Protein AF-A0A2W6TFH8-F1 (afdb_monomer)

Structure (mmCIF, N/CA/C/O backbone):
data_AF-A0A2W6TFH8-F1
#
_entry.id   AF-A0A2W6TFH8-F1
#
loop_
_atom_site.group_PDB
_atom_site.id
_atom_site.type_symbol
_atom_site.label_atom_id
_atom_site.label_alt_id
_atom_site.label_comp_id
_atom_site.label_asym_id
_atom_site.label_entity_id
_atom_site.label_seq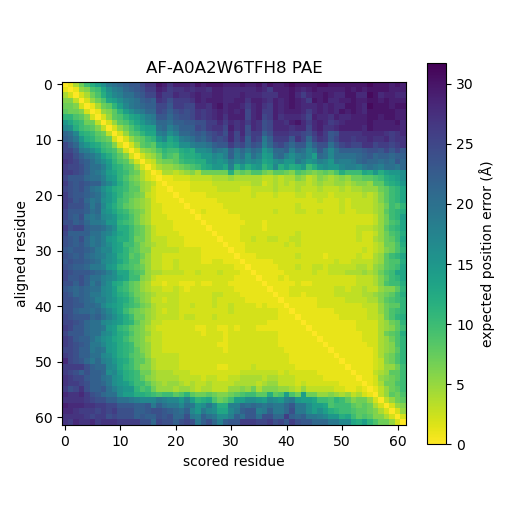_id
_atom_site.pdbx_PDB_ins_code
_atom_site.Cartn_x
_atom_site.Cartn_y
_atom_site.Cartn_z
_atom_site.occupancy
_atom_site.B_iso_or_equiv
_atom_site.auth_seq_id
_atom_site.auth_comp_id
_atom_site.auth_asym_id
_atom_site.auth_atom_id
_atom_site.pdbx_PDB_model_num
ATOM 1 N N . MET A 1 1 ? 31.545 -39.959 -16.509 1.00 45.09 1 MET A N 1
ATOM 2 C CA . MET A 1 1 ? 31.875 -38.542 -16.768 1.00 45.09 1 MET A CA 1
ATOM 3 C C . MET A 1 1 ? 30.662 -37.718 -16.364 1.00 45.09 1 MET A C 1
ATOM 5 O O . MET A 1 1 ? 29.616 -37.966 -16.951 1.00 45.09 1 MET A O 1
ATOM 9 N N . PRO A 1 2 ? 30.720 -36.836 -15.353 1.00 51.09 2 PRO A N 1
ATOM 10 C CA . PRO A 1 2 ? 29.644 -35.875 -15.136 1.00 51.09 2 PRO A CA 1
ATOM 11 C C . PRO A 1 2 ? 29.867 -34.652 -16.044 1.00 51.09 2 PRO A C 1
ATOM 13 O O . PRO A 1 2 ? 31.011 -34.203 -16.152 1.00 51.09 2 PRO A O 1
ATOM 16 N N . PRO A 1 3 ? 28.840 -34.075 -16.688 1.00 60.72 3 PRO A N 1
ATOM 17 C CA . PRO A 1 3 ? 28.942 -32.694 -17.112 1.00 60.72 3 PRO A CA 1
ATOM 18 C C . PRO A 1 3 ? 28.760 -31.810 -15.875 1.00 60.72 3 PRO A C 1
ATOM 20 O O . PRO A 1 3 ? 27.708 -31.798 -15.238 1.00 60.72 3 PRO A O 1
ATOM 23 N N . PHE A 1 4 ? 29.819 -31.077 -15.543 1.00 58.41 4 PH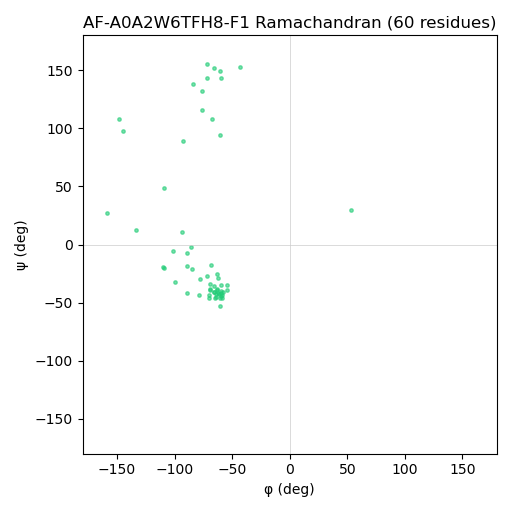E A N 1
ATOM 24 C CA . PHE A 1 4 ? 29.720 -29.822 -14.814 1.00 58.41 4 PHE A CA 1
ATOM 25 C C . PHE A 1 4 ? 28.874 -28.872 -15.671 1.00 58.41 4 PHE A C 1
ATOM 27 O O . PHE A 1 4 ? 29.375 -28.254 -16.606 1.00 58.41 4 PHE A O 1
ATOM 34 N N . GLY A 1 5 ? 27.570 -28.838 -15.409 1.00 52.09 5 GLY A N 1
ATOM 35 C CA . GLY A 1 5 ? 26.655 -27.837 -15.942 1.00 52.09 5 GLY A CA 1
ATOM 36 C C . GLY A 1 5 ? 26.557 -26.710 -14.934 1.00 52.09 5 GLY A C 1
ATOM 37 O O . GLY A 1 5 ? 25.739 -26.770 -14.021 1.00 52.09 5 GLY A O 1
ATOM 38 N N . GLY A 1 6 ? 27.453 -25.736 -15.071 1.00 54.62 6 GLY A N 1
ATOM 39 C CA . GLY A 1 6 ? 27.335 -24.473 -14.366 1.00 54.62 6 GLY A CA 1
ATOM 40 C C . GLY A 1 6 ? 26.031 -23.773 -14.737 1.00 54.62 6 GLY A C 1
ATOM 41 O O . GLY A 1 6 ? 25.598 -23.815 -15.887 1.00 54.62 6 GLY A O 1
ATOM 42 N N . ASN A 1 7 ? 25.435 -23.111 -13.756 1.00 50.66 7 ASN A N 1
ATOM 43 C CA . ASN A 1 7 ? 25.009 -21.740 -13.960 1.00 50.66 7 ASN A CA 1
ATOM 44 C C . ASN A 1 7 ? 25.116 -21.023 -12.616 1.00 50.66 7 ASN A C 1
ATOM 46 O O . ASN A 1 7 ? 24.363 -21.307 -11.682 1.00 50.66 7 ASN A O 1
ATOM 50 N N . GLU A 1 8 ? 26.118 -20.152 -12.544 1.00 55.19 8 GLU A N 1
ATOM 51 C CA . GLU A 1 8 ? 26.258 -19.090 -11.560 1.00 55.19 8 GLU A CA 1
ATOM 52 C C . GLU A 1 8 ? 24.937 -18.342 -11.310 1.00 55.19 8 GLU A C 1
ATOM 54 O O . GLU A 1 8 ? 24.032 -18.311 -12.144 1.00 55.19 8 GLU A O 1
ATOM 59 N N . GLY A 1 9 ? 24.828 -17.790 -10.102 1.00 60.03 9 GLY A N 1
ATOM 60 C CA . GLY A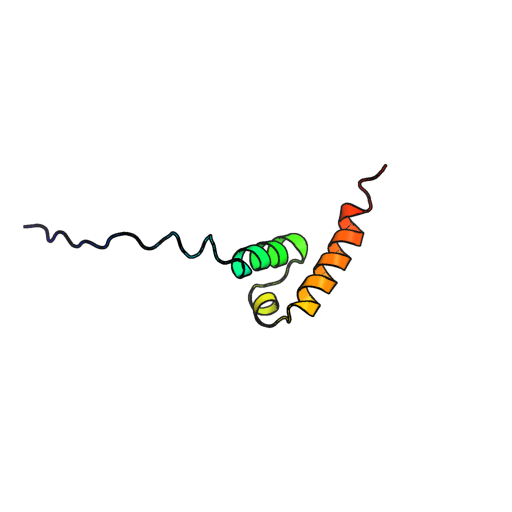 1 9 ? 23.614 -17.188 -9.575 1.00 60.03 9 GLY A CA 1
ATOM 61 C C . GLY A 1 9 ? 23.089 -16.001 -10.373 1.00 60.03 9 GLY A C 1
ATOM 62 O O . GLY A 1 9 ? 23.847 -15.207 -10.916 1.00 60.03 9 GLY A O 1
ATOM 63 N N . ASP A 1 10 ? 21.771 -15.857 -10.329 1.00 54.78 10 ASP A N 1
ATOM 64 C CA . ASP A 1 10 ? 21.081 -14.593 -10.539 1.00 54.78 10 ASP A CA 1
ATOM 65 C C . ASP A 1 10 ? 19.865 -14.611 -9.605 1.00 54.78 10 ASP A C 1
ATOM 67 O O . ASP A 1 10 ? 18.892 -15.331 -9.820 1.00 54.78 10 ASP A O 1
ATOM 71 N N . GLY A 1 11 ? 20.011 -13.979 -8.445 1.00 54.84 11 GLY A N 1
ATOM 72 C CA . GLY A 1 11 ? 19.029 -14.041 -7.362 1.00 54.84 11 GLY A CA 1
ATOM 73 C C . GLY A 1 11 ? 19.146 -12.870 -6.393 1.00 54.84 11 GLY A C 1
ATOM 74 O O . GLY A 1 11 ? 18.831 -13.040 -5.222 1.00 54.84 11 GLY A O 1
ATOM 75 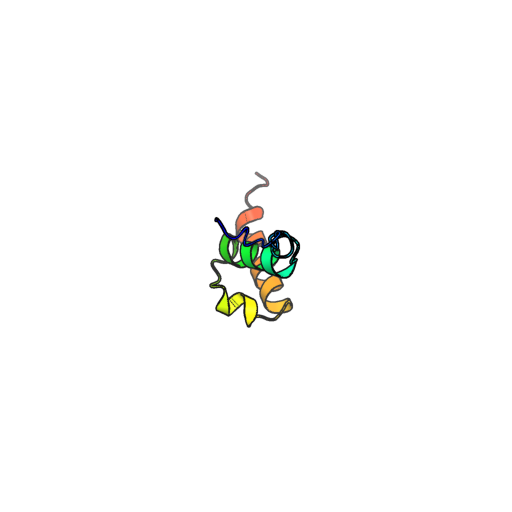N N . ASP A 1 12 ? 19.640 -11.714 -6.857 1.00 54.38 12 ASP A N 1
ATOM 76 C CA . ASP A 1 12 ? 19.858 -10.518 -6.018 1.00 54.38 12 ASP A CA 1
ATOM 77 C C . ASP A 1 12 ? 19.341 -9.208 -6.651 1.00 54.38 12 ASP A C 1
ATOM 79 O O . ASP A 1 12 ? 19.655 -8.131 -6.155 1.00 54.38 12 ASP A O 1
ATOM 83 N N . ASP A 1 13 ? 18.545 -9.248 -7.729 1.00 55.12 13 ASP A N 1
ATOM 84 C CA . ASP A 1 13 ? 17.962 -8.013 -8.299 1.00 55.12 13 ASP A CA 1
ATOM 85 C C . ASP A 1 13 ? 16.502 -7.794 -7.855 1.00 55.12 13 ASP A C 1
ATOM 87 O O . ASP A 1 13 ? 16.086 -6.673 -7.559 1.00 55.12 13 ASP A O 1
ATOM 91 N N . ASP A 1 14 ? 15.747 -8.880 -7.647 1.00 56.81 14 ASP A N 1
ATOM 92 C CA . ASP A 1 14 ? 14.334 -8.834 -7.248 1.00 56.81 14 ASP A CA 1
ATOM 93 C C . ASP A 1 14 ? 14.080 -8.194 -5.867 1.00 56.81 14 ASP A C 1
ATOM 95 O O . ASP A 1 14 ? 12.981 -7.695 -5.606 1.00 56.81 14 ASP A O 1
ATOM 99 N N . GLU A 1 15 ? 15.066 -8.211 -4.964 1.00 56.00 15 GLU A N 1
ATOM 100 C CA . GLU A 1 15 ? 14.935 -7.667 -3.602 1.00 56.00 15 GLU A CA 1
ATOM 101 C C . GLU A 1 15 ? 15.200 -6.150 -3.539 1.00 56.00 15 GLU A C 1
ATOM 103 O O . GLU A 1 15 ? 14.712 -5.463 -2.636 1.00 56.00 15 GLU A O 1
ATOM 108 N N . ARG A 1 16 ? 15.908 -5.589 -4.531 1.00 62.38 16 ARG A N 1
ATOM 109 C CA . ARG A 1 16 ? 16.181 -4.141 -4.621 1.00 62.38 16 ARG A CA 1
ATOM 110 C C . ARG A 1 16 ? 15.121 -3.368 -5.384 1.00 62.38 16 ARG A C 1
ATOM 112 O O . ARG A 1 16 ? 15.162 -2.138 -5.371 1.00 62.38 16 ARG A O 1
ATOM 119 N N . ASP A 1 17 ? 14.166 -4.052 -6.003 1.00 78.38 17 ASP A N 1
ATOM 120 C CA . ASP A 1 17 ? 13.127 -3.419 -6.797 1.00 78.38 17 ASP A CA 1
ATOM 121 C C . ASP A 1 17 ? 12.180 -2.586 -5.907 1.00 78.38 17 ASP A C 1
ATOM 123 O O . ASP A 1 17 ? 11.341 -3.135 -5.174 1.00 78.38 17 ASP A O 1
ATOM 127 N N . PRO A 1 18 ? 12.234 -1.240 -5.961 1.00 84.31 18 PRO A N 1
ATOM 128 C CA . PRO A 1 18 ? 11.431 -0.398 -5.079 1.00 84.31 18 PRO A CA 1
ATOM 129 C C . PRO A 1 18 ? 9.929 -0.615 -5.304 1.00 84.31 18 PRO A C 1
ATOM 131 O O . PRO A 1 18 ? 9.137 -0.506 -4.367 1.00 84.31 18 PRO A O 1
ATOM 134 N N . ARG A 1 19 ? 9.520 -0.996 -6.525 1.00 85.94 19 ARG A N 1
ATOM 135 C CA . ARG A 1 19 ? 8.120 -1.334 -6.824 1.00 85.94 19 ARG A CA 1
ATOM 136 C C . ARG A 1 19 ? 7.674 -2.628 -6.151 1.00 85.94 19 ARG A C 1
ATOM 138 O O . ARG A 1 19 ? 6.522 -2.695 -5.734 1.00 85.94 19 ARG A O 1
ATOM 145 N N . ARG A 1 20 ? 8.548 -3.626 -5.990 1.00 86.06 20 ARG A N 1
ATOM 146 C CA . ARG A 1 20 ? 8.201 -4.868 -5.278 1.00 86.06 20 ARG A CA 1
ATOM 147 C C . ARG A 1 20 ? 8.022 -4.632 -3.789 1.00 86.06 20 ARG A C 1
ATOM 149 O O . ARG A 1 20 ? 7.070 -5.144 -3.205 1.00 86.06 20 ARG A O 1
ATOM 156 N N . ARG A 1 21 ? 8.852 -3.769 -3.198 1.00 88.12 21 ARG A N 1
ATOM 157 C CA . ARG A 1 21 ? 8.659 -3.332 -1.810 1.00 88.12 21 ARG A CA 1
ATOM 158 C C . ARG A 1 21 ? 7.306 -2.640 -1.614 1.00 88.12 21 ARG A C 1
ATOM 160 O O . ARG A 1 21 ? 6.596 -2.947 -0.659 1.00 88.12 21 ARG A O 1
ATOM 167 N N . LEU A 1 22 ? 6.924 -1.748 -2.531 1.00 91.81 22 LEU A N 1
ATOM 168 C CA . LEU A 1 22 ? 5.609 -1.097 -2.504 1.00 91.81 22 LEU A CA 1
ATOM 169 C C . LEU A 1 22 ? 4.458 -2.089 -2.730 1.00 91.81 22 LEU A C 1
ATOM 171 O O . LEU A 1 22 ? 3.423 -1.962 -2.081 1.00 91.81 22 LEU A O 1
ATOM 175 N N . MET A 1 23 ? 4.643 -3.108 -3.573 1.00 94.12 23 MET A N 1
ATOM 176 C CA . MET A 1 23 ? 3.658 -4.180 -3.766 1.00 94.12 23 MET A CA 1
ATOM 177 C C . MET A 1 23 ? 3.440 -4.989 -2.480 1.00 94.12 23 MET A C 1
ATOM 179 O O . MET A 1 23 ? 2.300 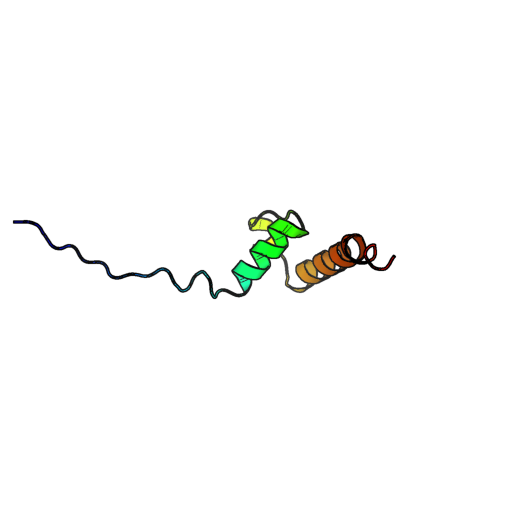-5.304 -2.135 1.00 94.12 23 MET A O 1
ATOM 183 N N . GLY A 1 24 ? 4.512 -5.259 -1.727 1.00 93.06 24 GLY A N 1
ATOM 184 C CA . GLY A 1 24 ? 4.420 -5.876 -0.402 1.00 93.06 24 GLY A CA 1
ATOM 185 C C . GLY A 1 24 ? 3.584 -5.040 0.570 1.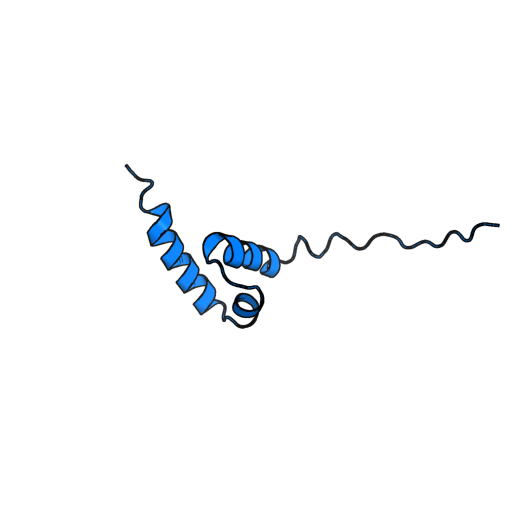00 93.06 24 GLY A C 1
ATOM 186 O O . GLY A 1 24 ? 2.704 -5.574 1.242 1.00 93.06 24 GLY A O 1
ATOM 187 N N . ILE A 1 25 ? 3.784 -3.717 0.582 1.00 93.19 25 ILE A N 1
ATOM 188 C CA . ILE A 1 25 ? 2.967 -2.789 1.382 1.00 93.19 25 ILE A CA 1
ATOM 189 C C . ILE A 1 25 ? 1.509 -2.796 0.904 1.00 93.19 25 ILE A C 1
ATOM 191 O O . ILE A 1 25 ? 0.606 -2.902 1.728 1.00 93.19 25 ILE A O 1
ATOM 195 N N . ALA A 1 26 ? 1.261 -2.739 -0.408 1.00 95.06 26 ALA A N 1
ATOM 196 C CA . ALA A 1 26 ? -0.090 -2.796 -0.969 1.00 95.06 26 ALA A CA 1
ATOM 197 C C . ALA A 1 26 ? -0.823 -4.086 -0.564 1.00 95.06 26 ALA A C 1
ATOM 199 O O . ALA A 1 26 ? -1.995 -4.053 -0.198 1.00 95.06 26 ALA A O 1
ATOM 200 N N . SER A 1 27 ? -0.118 -5.216 -0.574 1.00 95.56 27 SER A N 1
ATOM 201 C CA . SER A 1 27 ? -0.681 -6.513 -0.194 1.00 95.56 27 SER A CA 1
ATOM 202 C C . SER A 1 27 ? -0.972 -6.586 1.307 1.00 95.56 27 SER A C 1
ATOM 204 O O . SER A 1 27 ? -2.047 -7.026 1.700 1.00 95.56 27 SER A O 1
ATOM 206 N N . ALA A 1 28 ? -0.036 -6.142 2.151 1.00 93.81 28 ALA A N 1
ATOM 207 C CA . ALA A 1 28 ? -0.147 -6.278 3.602 1.00 93.81 28 ALA A CA 1
ATOM 208 C C . ALA A 1 28 ? -1.068 -5.230 4.247 1.00 93.81 28 ALA A C 1
ATOM 210 O O . ALA A 1 28 ? -1.868 -5.568 5.114 1.00 93.81 28 ALA A O 1
ATOM 211 N N . ALA A 1 29 ? -0.957 -3.964 3.839 1.00 92.81 29 ALA A N 1
ATOM 212 C CA . ALA A 1 29 ? -1.707 -2.859 4.434 1.00 92.81 29 ALA A CA 1
ATOM 213 C C . ALA A 1 29 ? -3.063 -2.646 3.749 1.00 92.81 29 ALA A C 1
ATOM 215 O O . ALA A 1 29 ? -4.066 -2.410 4.415 1.00 92.81 29 ALA A O 1
ATOM 216 N N . LEU A 1 30 ? -3.105 -2.738 2.416 1.00 94.12 30 LEU A N 1
ATOM 217 C CA . LEU A 1 30 ? -4.301 -2.401 1.635 1.00 94.12 30 LEU A CA 1
ATOM 218 C C . LEU A 1 30 ? -5.097 -3.629 1.181 1.00 94.12 30 LEU A C 1
ATOM 220 O O . LEU A 1 30 ? -6.161 -3.464 0.589 1.00 94.12 30 LEU A O 1
ATOM 224 N N . ALA A 1 31 ? -4.592 -4.843 1.432 1.00 94.81 31 ALA A N 1
ATOM 225 C CA . ALA A 1 31 ? -5.149 -6.096 0.917 1.00 94.81 31 ALA A CA 1
ATOM 226 C C . ALA A 1 31 ? -5.332 -6.097 -0.615 1.00 94.81 31 ALA A C 1
ATOM 228 O O . ALA A 1 31 ? -6.235 -6.744 -1.150 1.00 94.81 31 ALA A O 1
ATOM 229 N N . TRP A 1 32 ? -4.485 -5.360 -1.340 1.00 95.25 32 TRP A N 1
ATOM 230 C CA . TRP A 1 32 ? -4.571 -5.290 -2.795 1.00 95.25 32 TRP A CA 1
ATOM 231 C C . TRP A 1 32 ? -4.009 -6.559 -3.440 1.00 95.25 32 TRP A C 1
ATOM 233 O O . TRP A 1 32 ? -2.886 -6.959 -3.124 1.00 95.25 32 TRP A O 1
ATOM 243 N N . PRO A 1 33 ? -4.719 -7.169 -4.406 1.00 95.00 33 PRO A N 1
ATOM 244 C CA . PRO A 1 33 ? -4.122 -8.188 -5.251 1.00 95.00 33 PRO A CA 1
ATOM 245 C C . PRO A 1 33 ? -3.025 -7.562 -6.137 1.00 95.00 33 PRO A C 1
ATOM 247 O O . PRO A 1 33 ? -3.148 -6.397 -6.534 1.00 95.00 33 PRO A O 1
ATOM 250 N N . PRO A 1 34 ? -1.992 -8.323 -6.549 1.00 92.81 34 PRO A N 1
ATOM 251 C CA . PRO A 1 34 ? -0.885 -7.787 -7.347 1.00 92.81 34 PRO A CA 1
ATOM 252 C C . PRO A 1 34 ? -1.347 -7.072 -8.622 1.00 92.81 34 PRO A C 1
ATOM 254 O O . PRO A 1 34 ? -0.829 -6.014 -8.967 1.00 92.81 34 PRO A O 1
ATOM 257 N N . GLY A 1 35 ? -2.369 -7.609 -9.299 1.00 94.94 35 GLY A N 1
ATOM 258 C CA . GLY A 1 35 ? -2.938 -6.994 -10.498 1.00 94.94 35 GLY A CA 1
ATOM 259 C C . GLY A 1 35 ? -3.489 -5.586 -10.257 1.00 94.94 35 GLY A C 1
ATOM 260 O O . GLY A 1 35 ? -3.344 -4.728 -11.122 1.00 94.94 35 GLY A O 1
ATOM 261 N N . GLN A 1 36 ? -4.061 -5.309 -9.084 1.00 95.88 36 GLN A N 1
ATOM 262 C CA . GLN A 1 36 ? -4.538 -3.968 -8.745 1.00 95.88 36 GLN A CA 1
ATOM 263 C C . GLN A 1 36 ? -3.366 -3.003 -8.542 1.00 95.88 36 GLN A C 1
ATOM 265 O O . GLN A 1 36 ? -3.386 -1.909 -9.093 1.00 95.88 36 GLN A O 1
ATOM 270 N N . PHE A 1 37 ? -2.312 -3.425 -7.838 1.00 95.31 37 PHE A N 1
ATOM 271 C CA . PHE A 1 37 ? -1.117 -2.599 -7.634 1.00 95.31 37 PHE A CA 1
ATOM 272 C C . PHE A 1 37 ? -0.413 -2.233 -8.950 1.00 95.31 37 PHE A C 1
ATOM 274 O O . PHE A 1 37 ? -0.011 -1.086 -9.132 1.00 95.31 37 PHE A O 1
ATOM 281 N N . TRP A 1 38 ? -0.276 -3.181 -9.882 1.00 93.44 38 TRP A N 1
ATOM 282 C CA . TRP A 1 38 ? 0.413 -2.923 -11.153 1.00 93.44 38 TRP A CA 1
ATOM 283 C C . TRP A 1 38 ? -0.380 -2.034 -12.115 1.00 93.44 38 TRP A C 1
ATOM 285 O O . TRP A 1 38 ? 0.234 -1.339 -12.922 1.00 93.44 38 TRP A O 1
ATOM 295 N N . ASN A 1 39 ? -1.713 -2.035 -12.016 1.00 96.25 39 ASN A N 1
ATOM 296 C CA . ASN A 1 39 ? -2.580 -1.164 -12.814 1.00 96.25 39 ASN A CA 1
ATOM 297 C C . ASN A 1 39 ? -2.852 0.196 -12.153 1.00 96.25 39 ASN A C 1
ATOM 299 O O . ASN A 1 39 ? -3.272 1.125 -12.839 1.00 96.25 39 ASN A O 1
ATOM 303 N N . ALA A 1 40 ? -2.624 0.320 -10.845 1.00 95.06 40 ALA A N 1
ATOM 304 C CA . ALA A 1 40 ? -2.826 1.563 -10.121 1.00 95.06 40 ALA A CA 1
ATOM 305 C C . ALA A 1 40 ? -1.759 2.603 -10.475 1.00 95.06 40 ALA A C 1
ATOM 307 O O . ALA A 1 40 ? -0.564 2.319 -10.629 1.00 95.06 40 ALA A O 1
ATOM 308 N N . THR A 1 41 ? -2.194 3.853 -10.536 1.00 95.50 41 THR A N 1
ATOM 309 C CA . THR A 1 41 ? -1.292 4.996 -10.588 1.00 95.50 41 THR A CA 1
ATOM 310 C C . THR A 1 41 ? -0.613 5.204 -9.227 1.00 95.50 41 THR A C 1
ATOM 312 O O . THR A 1 41 ? -1.171 4.855 -8.181 1.00 95.50 41 THR A O 1
ATOM 315 N N . PRO A 1 42 ? 0.574 5.840 -9.192 1.00 93.62 42 PRO A N 1
ATOM 316 C CA . PRO A 1 42 ? 1.219 6.193 -7.928 1.00 93.62 42 PRO A CA 1
ATOM 317 C C . PRO A 1 42 ? 0.317 7.019 -7.000 1.00 93.62 42 PRO A C 1
ATOM 319 O O . PRO A 1 42 ? 0.363 6.843 -5.787 1.00 93.62 42 PRO A O 1
ATOM 322 N N . HIS A 1 43 ? -0.525 7.892 -7.560 1.00 95.69 43 HIS A N 1
ATOM 323 C CA . HIS A 1 43 ? -1.456 8.716 -6.790 1.00 95.69 43 HIS A CA 1
ATOM 324 C C . HIS A 1 43 ? -2.513 7.869 -6.066 1.00 95.69 43 HIS A C 1
ATOM 326 O O . HIS A 1 43 ? -2.750 8.064 -4.878 1.00 95.69 43 HIS A O 1
ATOM 332 N N . GLU A 1 44 ? -3.121 6.8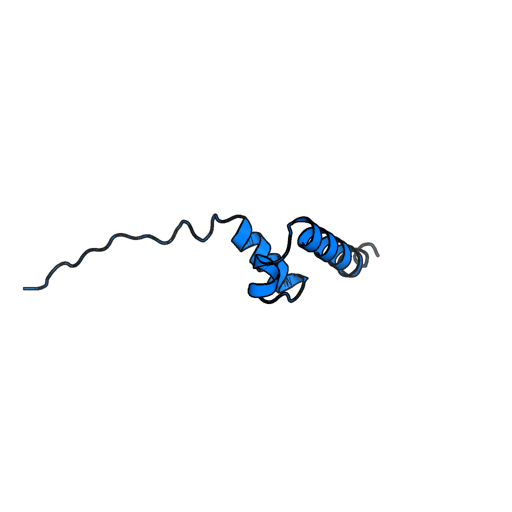99 -6.754 1.00 95.75 44 GLU A N 1
ATOM 333 C CA . GLU A 1 44 ? -4.124 6.001 -6.159 1.00 95.75 44 GLU A CA 1
ATOM 334 C C . GLU A 1 44 ? -3.536 5.134 -5.044 1.00 95.75 44 GLU A C 1
ATOM 336 O O . GLU A 1 44 ? -4.184 4.922 -4.014 1.00 95.75 44 GLU A O 1
ATOM 341 N N . PHE A 1 45 ? -2.297 4.670 -5.225 1.00 95.44 45 PHE A N 1
ATOM 342 C CA . PHE A 1 45 ? -1.576 3.946 -4.184 1.00 95.44 45 PHE A CA 1
ATOM 343 C C . PHE A 1 45 ? -1.384 4.814 -2.931 1.00 95.44 45 PHE A C 1
ATOM 345 O O . PHE A 1 45 ? -1.770 4.399 -1.838 1.00 95.44 45 PHE A O 1
ATOM 352 N N . TRP A 1 46 ? -0.835 6.026 -3.077 1.00 95.12 46 TRP A N 1
ATOM 353 C CA . TRP A 1 46 ? -0.556 6.891 -1.926 1.00 95.12 46 TRP A CA 1
ATOM 354 C C . TRP A 1 46 ? -1.826 7.361 -1.218 1.00 95.12 46 TRP A C 1
ATOM 356 O O . TRP A 1 46 ? -1.868 7.306 0.007 1.00 95.12 46 TRP A O 1
ATOM 366 N N . ALA A 1 47 ? -2.881 7.714 -1.957 1.00 95.94 47 ALA A N 1
ATOM 367 C CA . ALA A 1 47 ? -4.164 8.089 -1.363 1.00 95.94 47 ALA A CA 1
ATOM 368 C C . ALA A 1 47 ? -4.757 6.952 -0.507 1.00 95.94 47 ALA A C 1
ATOM 370 O O . ALA A 1 47 ? -5.240 7.180 0.603 1.00 95.94 47 ALA A O 1
ATOM 371 N N . SER A 1 48 ? -4.666 5.709 -0.990 1.00 95.38 48 SER A N 1
ATOM 372 C CA . SER A 1 48 ? -5.138 4.528 -0.254 1.00 95.38 48 SER A CA 1
ATOM 373 C C . SER A 1 48 ? -4.273 4.236 0.975 1.00 95.38 48 SER A C 1
ATOM 375 O O . SER A 1 48 ? -4.793 3.906 2.041 1.00 95.38 48 SER A O 1
ATOM 377 N N . TYR A 1 49 ? -2.954 4.405 0.853 1.00 94.31 49 TYR A N 1
ATOM 378 C CA . TYR A 1 49 ? -2.013 4.242 1.959 1.00 94.31 49 TYR A CA 1
ATOM 379 C C . TYR A 1 49 ? -2.202 5.291 3.062 1.00 94.31 49 TYR A C 1
ATOM 381 O O . TYR A 1 49 ? -2.167 4.959 4.247 1.00 94.31 49 TYR A O 1
ATOM 389 N N . GLU A 1 50 ? -2.448 6.550 2.701 1.00 94.19 50 GLU A N 1
ATOM 390 C CA . GLU A 1 50 ? -2.742 7.614 3.664 1.00 94.19 50 GLU A CA 1
ATOM 391 C C . GLU A 1 50 ? -4.050 7.364 4.415 1.00 94.19 50 GLU A C 1
ATOM 393 O O . GLU A 1 50 ? -4.079 7.510 5.639 1.00 94.19 50 GLU A O 1
ATOM 398 N N . ALA A 1 51 ? -5.096 6.919 3.711 1.00 93.56 51 ALA A N 1
ATOM 399 C CA . ALA A 1 51 ? -6.358 6.529 4.332 1.00 93.56 51 ALA A CA 1
ATOM 400 C C . ALA A 1 51 ? -6.167 5.368 5.322 1.00 93.56 51 ALA A C 1
ATOM 402 O O . ALA A 1 51 ? -6.633 5.445 6.459 1.00 93.56 51 ALA A O 1
ATOM 403 N N . TRP A 1 52 ? -5.421 4.329 4.932 1.00 94.44 52 TRP A N 1
ATOM 404 C CA . TRP A 1 52 ? -5.083 3.223 5.830 1.00 94.44 52 TRP A CA 1
ATOM 405 C C . TRP A 1 52 ? -4.324 3.707 7.071 1.00 94.44 52 TRP A C 1
ATOM 407 O O . TRP A 1 52 ? -4.679 3.338 8.192 1.00 94.44 52 TRP A O 1
ATOM 417 N N . LYS A 1 53 ? -3.322 4.576 6.895 1.00 92.12 53 LYS A N 1
ATOM 418 C CA . LYS A 1 53 ? -2.518 5.121 7.997 1.00 92.12 53 LYS A CA 1
ATOM 419 C C . LYS A 1 53 ? -3.372 5.934 8.973 1.00 92.12 53 LYS A C 1
ATOM 421 O O . LYS A 1 53 ? -3.204 5.792 10.180 1.00 92.12 53 LYS A O 1
ATOM 426 N N . LEU A 1 54 ? -4.302 6.749 8.470 1.00 90.94 54 LEU A N 1
ATOM 427 C CA . LEU A 1 54 ? -5.240 7.501 9.309 1.00 90.94 54 LEU A CA 1
ATOM 428 C C . LEU A 1 54 ? -6.096 6.562 10.169 1.00 90.94 54 LEU A C 1
ATOM 430 O O . LEU A 1 54 ? -6.319 6.843 11.338 1.00 90.94 54 LEU A O 1
ATOM 434 N N . MET A 1 55 ? -6.541 5.438 9.607 1.00 88.69 55 MET A N 1
ATOM 435 C CA . MET A 1 55 ? -7.399 4.481 10.310 1.00 88.69 55 MET A CA 1
ATOM 436 C C . MET A 1 55 ? -6.641 3.578 11.291 1.00 88.69 55 MET A C 1
ATOM 438 O O . MET A 1 55 ? -7.226 3.149 12.273 1.00 88.69 55 MET A O 1
ATOM 442 N N . ASN A 1 56 ? -5.364 3.270 11.034 1.00 87.69 56 ASN A N 1
ATOM 443 C CA . ASN A 1 56 ? -4.621 2.240 11.779 1.00 87.69 56 ASN A CA 1
ATOM 444 C C . ASN A 1 56 ? -3.512 2.796 12.687 1.00 87.69 56 ASN A C 1
ATOM 446 O O . ASN A 1 56 ? -3.047 2.099 13.587 1.00 87.69 56 ASN A O 1
ATOM 450 N N . CYS A 1 57 ? -3.046 4.027 12.455 1.00 78.19 57 CYS A N 1
ATOM 451 C CA . CYS A 1 57 ? -1.983 4.638 13.260 1.00 78.19 57 CYS A CA 1
ATOM 452 C C . CYS A 1 57 ? -2.473 5.780 14.157 1.00 78.19 57 CYS A C 1
ATOM 454 O O . CYS A 1 57 ? -1.790 6.086 15.128 1.00 78.19 57 CYS A O 1
ATOM 456 N N . ALA A 1 58 ? -3.630 6.392 13.877 1.00 61.94 58 ALA A N 1
ATOM 457 C CA . ALA A 1 58 ? -4.160 7.482 14.705 1.00 61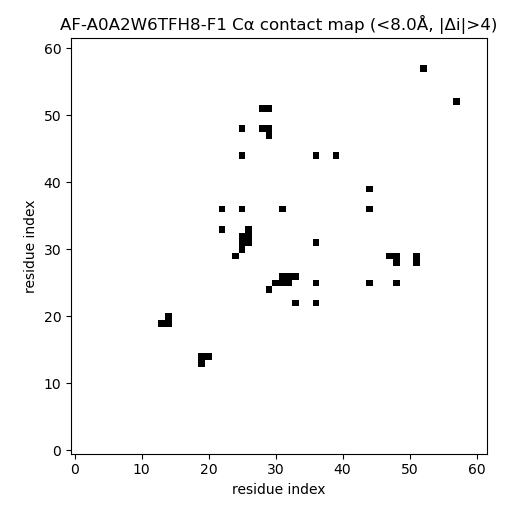.94 58 ALA A CA 1
ATOM 458 C C . ALA A 1 58 ? -4.607 7.026 16.108 1.00 61.94 58 ALA A C 1
ATOM 460 O O . ALA A 1 58 ? -4.733 7.850 17.004 1.00 61.94 58 ALA A O 1
ATOM 461 N N . GLU A 1 59 ? -4.813 5.724 16.323 1.00 57.88 59 GLU A N 1
ATOM 462 C CA . GLU A 1 59 ? -5.203 5.172 17.629 1.00 57.88 59 GLU A CA 1
ATOM 463 C C . GLU A 1 59 ? -4.017 4.882 18.568 1.00 57.88 59 GLU A C 1
ATOM 465 O O . GLU A 1 59 ? -4.232 4.458 19.699 1.00 57.88 59 GLU A O 1
ATOM 470 N N . GLN A 1 60 ? -2.765 5.103 18.144 1.00 54.22 60 GLN A N 1
ATOM 471 C CA . GLN A 1 60 ? -1.580 4.774 18.958 1.00 54.22 60 GLN A CA 1
ATOM 472 C C . GLN A 1 60 ? -1.044 5.931 19.822 1.00 54.22 60 GLN A C 1
ATOM 474 O O . GLN A 1 60 ? 0.033 5.810 20.401 1.00 54.22 60 GLN A O 1
ATOM 479 N N . GLU A 1 61 ? -1.787 7.032 19.950 1.00 53.41 61 GLU A N 1
ATOM 480 C CA . GLU A 1 61 ? -1.443 8.170 20.819 1.00 53.41 61 GLU A CA 1
ATOM 481 C C . GLU A 1 61 ? -2.362 8.272 22.055 1.00 53.41 61 GLU A C 1
ATOM 483 O O . GLU A 1 61 ? -2.888 9.348 22.346 1.00 53.41 61 GLU A O 1
ATOM 488 N N . SER A 1 62 ? -2.577 7.170 2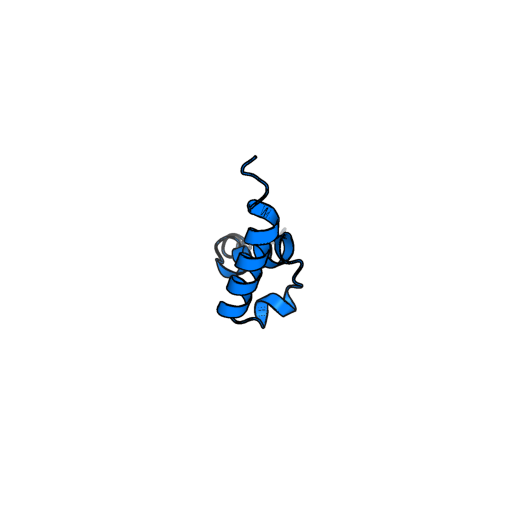2.790 1.00 44.09 62 SER A N 1
ATOM 489 C CA . SER A 1 62 ? -3.340 7.186 24.051 1.00 44.09 62 SER A CA 1
ATOM 490 C C . SER A 1 62 ? -2.650 6.491 25.215 1.00 44.09 62 SER A C 1
ATOM 492 O O . SER A 1 62 ? -1.871 5.540 24.989 1.00 44.09 62 SER A O 1
#

Foldseek 3Di:
DDPPPDDDDDDPPCVPPVLVVLLVCCCPQVVDDSVCSVPDDPVVSVVSVVVSCCVPVVVPPD

pLDDT: mean 79.76, std 18.32, range [44.09, 96.25]

Sequence (62 aa):
MPPFGGNEGDGDDDERDPRRRLMGIASAALAWPPGQFWNATPHEFWASYEAWKLMNCAEQES

Solvent-accessible surface area (backbone atoms only — not comparable to full-atom values): 4077 Å² total; per-residue (Å²): 134,82,83,86,76,82,77,81,88,87,88,75,62,77,84,69,37,67,67,52,57,49,46,52,47,36,38,72,74,67,66,42,55,70,71,54,59,74,71,46,51,74,65,60,50,50,57,51,50,52,53,47,44,58,73,70,53,66,76,74,82,120

Radius of gyration: 18.87 Å; Cα contacts (8 Å, |Δi|>4): 24; chains: 1; bounding box: 39×47×41 Å

Secondary structure (DSSP, 8-state):
-----------SSTTT-HHHHHHHHHHHHH---HHHHHHS-HHHHHHHHHHHHHHHHGGG--

Mean predicted aligned error: 11.08 Å

Nearest PDB structures (foldseek):
  2dzl-assembly1_A  TM=4.317E-01  e=8.355E+00  Homo sapiens